Protein AF-A0A8B3L005-F1 (afdb_monomer_lite)

Sequence (86 aa):
HLKRIRNDYCKGALRDSINRFIPQPAGPRCAHIRVPEPLALHAHDGSVEEALAVLRSRMQEAVSRIVTELEAAGGFISYPNPFYHR

Secondary structure (DSSP, 8-state):
-GGGHHHHT--S-HHHHHHHHSPPPSS--------PPPP-GGG--S-HHHHHHHHHHHHHHHHHHHHHHHHHTTS------TT---

pLDDT: mean 74.01, std 15.01, range [41.59, 94.0]

Foldseek 3Di:
DPVPPPVVPDPVDPVSVVVVVPDDPPDDPDDDDDDFDDDPPVPDPDDPVVSVVVVVVRVVVVVVVVQVVQVVVVHDDDDPDPPDDD

Structure (mmCIF, N/CA/C/O backbone):
data_AF-A0A8B3L005-F1
#
_entry.id   AF-A0A8B3L005-F1
#
loop_
_atom_site.group_PDB
_atom_site.id
_atom_site.type_symbol
_atom_site.label_atom_id
_atom_site.label_alt_id
_atom_site.label_comp_id
_atom_site.label_asym_id
_atom_site.label_entity_id
_atom_site.label_seq_id
_atom_site.pdbx_PDB_ins_code
_atom_site.Cartn_x
_atom_site.Cartn_y
_atom_site.Cartn_z
_atom_site.occupancy
_atom_site.B_iso_or_equiv
_atom_site.auth_seq_id
_atom_site.auth_comp_id
_atom_site.auth_asym_id
_atom_site.auth_atom_id
_atom_site.pdbx_PDB_model_num
ATOM 1 N N . HIS A 1 1 ? 2.064 -13.359 9.212 1.00 41.59 1 HIS A N 1
ATOM 2 C CA . HIS A 1 1 ? 2.349 -13.466 10.663 1.00 41.59 1 HIS A CA 1
ATOM 3 C C . HIS A 1 1 ? 2.629 -12.088 11.318 1.00 41.59 1 HIS A C 1
ATOM 5 O O . HIS A 1 1 ? 3.495 -11.974 12.171 1.00 41.59 1 HIS A O 1
ATOM 11 N N . LEU A 1 2 ? 1.876 -11.024 10.980 1.00 44.25 2 LEU A N 1
ATOM 12 C CA . LEU A 1 2 ? 2.179 -9.635 11.398 1.00 44.25 2 LEU A CA 1
ATOM 13 C C . LEU A 1 2 ? 1.860 -9.287 12.864 1.00 44.25 2 LEU A C 1
ATOM 15 O O . LEU A 1 2 ? 2.407 -8.329 13.398 1.00 44.25 2 LEU A O 1
ATOM 19 N N . LYS A 1 3 ? 1.000 -10.055 13.546 1.00 45.38 3 LYS A N 1
ATOM 20 C CA . LYS A 1 3 ? 0.604 -9.765 14.941 1.00 45.38 3 LYS A CA 1
ATOM 21 C C . LYS A 1 3 ? 1.698 -10.038 15.977 1.00 45.38 3 LYS A C 1
ATOM 23 O O . LYS A 1 3 ? 1.574 -9.569 17.102 1.00 45.38 3 LYS A O 1
ATOM 28 N N . ARG A 1 4 ? 2.739 -10.797 15.622 1.00 46.12 4 ARG A N 1
ATOM 29 C CA . ARG A 1 4 ? 3.749 -11.272 16.582 1.00 46.12 4 ARG A CA 1
ATOM 30 C C . ARG A 1 4 ? 4.819 -10.222 16.904 1.00 46.12 4 ARG A C 1
ATOM 32 O O . ARG A 1 4 ? 5.357 -10.231 17.994 1.00 46.12 4 ARG A O 1
ATOM 39 N N . ILE A 1 5 ? 5.009 -9.251 16.011 1.00 55.66 5 ILE A N 1
ATOM 40 C CA . ILE A 1 5 ? 6.095 -8.267 16.073 1.00 55.66 5 ILE A CA 1
ATOM 41 C C . ILE A 1 5 ? 5.991 -7.382 17.325 1.00 55.66 5 ILE A C 1
ATOM 43 O O . ILE A 1 5 ? 6.987 -7.120 17.975 1.00 55.66 5 ILE A O 1
ATOM 47 N N . ARG A 1 6 ? 4.796 -6.932 17.727 1.00 53.34 6 ARG A N 1
ATOM 48 C CA . ARG A 1 6 ? 4.692 -5.873 18.748 1.00 53.34 6 ARG A CA 1
ATOM 49 C C . ARG A 1 6 ? 4.984 -6.336 20.180 1.00 53.34 6 ARG A C 1
ATOM 51 O O . ARG A 1 6 ? 5.517 -5.547 20.948 1.00 53.34 6 ARG A O 1
ATOM 58 N N . ASN A 1 7 ? 4.657 -7.584 20.525 1.00 53.56 7 ASN A N 1
ATOM 59 C CA . ASN A 1 7 ? 4.928 -8.118 21.865 1.00 53.56 7 ASN A CA 1
ATOM 60 C C . ASN A 1 7 ? 6.435 -8.306 22.099 1.00 53.56 7 ASN A C 1
ATOM 62 O O . ASN A 1 7 ? 6.914 -8.072 23.201 1.00 53.56 7 ASN A O 1
ATOM 66 N N . ASP A 1 8 ? 7.179 -8.632 21.040 1.00 57.22 8 ASP A N 1
ATOM 67 C CA . ASP A 1 8 ? 8.630 -8.831 21.093 1.00 57.22 8 ASP A CA 1
ATOM 68 C C . ASP A 1 8 ? 9.403 -7.505 21.299 1.00 57.22 8 ASP A C 1
ATOM 70 O O . ASP A 1 8 ? 10.556 -7.523 21.722 1.00 57.22 8 ASP A O 1
ATOM 74 N N . TYR A 1 9 ? 8.768 -6.345 21.059 1.00 55.06 9 TYR A N 1
ATOM 75 C CA . TYR A 1 9 ? 9.351 -5.009 21.289 1.00 55.06 9 TYR A CA 1
ATOM 76 C C . TYR A 1 9 ? 8.843 -4.299 22.556 1.00 55.06 9 TYR A C 1
ATOM 78 O O . TYR A 1 9 ? 9.308 -3.196 22.859 1.00 55.06 9 TYR A O 1
ATOM 86 N N . CYS A 1 10 ? 7.904 -4.887 23.303 1.00 57.19 10 CYS A N 1
ATOM 87 C CA . CYS A 1 10 ? 7.449 -4.330 24.577 1.00 57.19 10 CYS A CA 1
ATOM 88 C C . CYS A 1 10 ? 8.504 -4.606 25.660 1.00 57.19 10 CYS A C 1
ATOM 90 O O . CYS A 1 10 ? 8.761 -5.753 26.014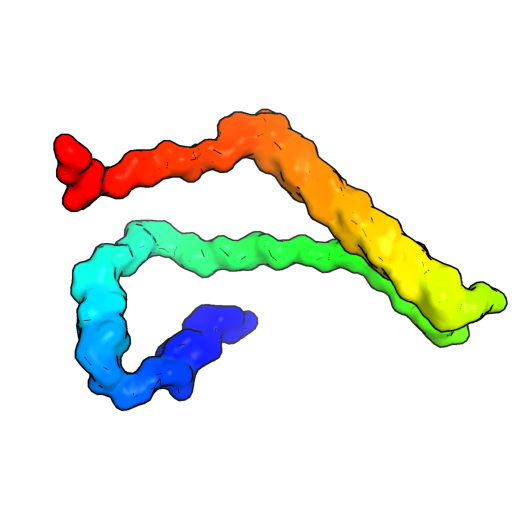 1.00 57.19 10 CYS A O 1
ATOM 92 N N . LYS A 1 11 ? 9.125 -3.549 26.197 1.00 65.75 11 LYS A N 1
ATOM 93 C CA . LYS A 1 11 ? 10.218 -3.634 27.187 1.00 65.75 11 LYS A CA 1
ATOM 94 C C . LYS A 1 11 ? 9.719 -3.689 28.639 1.00 65.75 11 LYS A C 1
ATOM 96 O O . LYS A 1 11 ? 10.513 -3.531 29.560 1.00 65.75 11 LYS A O 1
ATOM 101 N N . GLY A 1 12 ? 8.414 -3.863 28.853 1.00 65.38 12 GLY A N 1
ATOM 102 C CA . GLY A 1 12 ? 7.807 -3.862 30.188 1.00 65.38 12 GLY A CA 1
ATOM 103 C C . GLY A 1 12 ? 7.703 -2.463 30.800 1.00 65.38 12 GLY A C 1
ATOM 104 O O . GLY A 1 12 ? 7.607 -2.323 32.017 1.00 65.38 12 GLY A O 1
ATOM 105 N N . ALA A 1 13 ? 7.735 -1.415 29.972 1.00 74.19 13 ALA A N 1
ATOM 106 C CA . ALA A 1 13 ? 7.591 -0.046 30.449 1.00 74.19 13 ALA A CA 1
ATOM 107 C C . ALA A 1 13 ? 6.157 0.213 30.935 1.00 74.19 13 ALA A C 1
ATOM 109 O O . ALA A 1 13 ? 5.210 -0.443 30.504 1.00 74.19 13 ALA A O 1
ATOM 110 N N . LEU A 1 14 ? 5.964 1.252 31.755 1.00 70.31 14 LEU A N 1
ATOM 111 C CA . LEU A 1 14 ? 4.635 1.691 32.209 1.00 70.31 14 LEU A CA 1
ATOM 112 C C . LEU A 1 14 ? 3.640 1.858 31.041 1.00 70.31 14 LEU A C 1
ATOM 114 O O . LEU A 1 14 ? 2.470 1.498 31.147 1.00 70.31 14 LEU A O 1
ATOM 118 N N . ARG A 1 15 ? 4.132 2.331 29.890 1.00 66.50 15 ARG A N 1
ATOM 119 C CA . ARG A 1 15 ? 3.371 2.453 28.639 1.00 66.50 15 ARG A CA 1
ATOM 120 C C . ARG A 1 15 ? 2.852 1.107 28.109 1.00 66.50 15 ARG A C 1
ATOM 122 O O . ARG A 1 15 ? 1.748 1.058 27.572 1.00 66.50 15 ARG A O 1
ATOM 129 N N . ASP A 1 16 ? 3.616 0.028 28.263 1.00 66.62 16 ASP A N 1
ATOM 130 C CA . ASP A 1 16 ? 3.214 -1.327 27.865 1.00 66.62 16 ASP A CA 1
ATOM 131 C C . ASP A 1 16 ? 2.134 -1.875 28.806 1.00 66.62 16 ASP A C 1
ATOM 133 O O . ASP A 1 16 ? 1.153 -2.461 28.347 1.00 66.62 16 ASP A O 1
ATOM 137 N N . SER A 1 17 ? 2.265 -1.610 30.111 1.00 69.00 17 SER A N 1
ATOM 138 C CA . SER A 1 17 ? 1.258 -1.975 31.114 1.00 69.00 17 SER A CA 1
ATOM 139 C C . SER A 1 17 ? -0.071 -1.265 30.866 1.00 69.00 17 SER A C 1
ATOM 141 O O . SER A 1 17 ? -1.111 -1.917 30.850 1.00 69.00 17 SER A O 1
ATOM 143 N N . ILE A 1 18 ? -0.052 0.043 30.583 1.00 69.69 18 ILE A N 1
ATOM 144 C CA . ILE A 1 18 ? -1.263 0.823 30.274 1.00 69.69 18 ILE A CA 1
ATOM 145 C C . ILE A 1 18 ? -1.958 0.294 29.011 1.00 69.69 18 ILE A C 1
ATOM 147 O O . ILE A 1 18 ? -3.178 0.140 29.003 1.00 69.69 18 ILE A O 1
ATOM 151 N N . ASN A 1 19 ? -1.204 -0.079 27.970 1.00 65.19 19 ASN A N 1
ATOM 152 C CA . ASN A 1 19 ? -1.768 -0.676 26.751 1.00 65.19 19 ASN A CA 1
ATOM 153 C C . ASN A 1 19 ? -2.543 -1.982 27.006 1.00 65.19 19 ASN A C 1
ATOM 155 O O . ASN A 1 19 ? -3.393 -2.350 26.197 1.00 65.19 19 ASN A O 1
ATOM 159 N N . ARG A 1 20 ? -2.265 -2.688 28.109 1.00 63.66 20 ARG A N 1
ATOM 160 C CA . ARG A 1 20 ? -2.958 -3.927 28.489 1.00 63.66 20 ARG A CA 1
ATOM 161 C C . ARG A 1 20 ? -4.347 -3.676 29.082 1.00 63.66 20 ARG A C 1
ATOM 163 O O . ARG A 1 20 ? -5.188 -4.566 29.012 1.00 63.66 20 ARG A O 1
ATOM 170 N N . PHE A 1 21 ? -4.578 -2.476 29.615 1.00 66.62 21 PHE A N 1
ATOM 171 C CA . PHE A 1 21 ? -5.871 -2.025 30.138 1.00 66.62 21 PHE A CA 1
ATOM 172 C C . PHE A 1 21 ? -6.732 -1.323 29.079 1.00 66.62 21 PHE A C 1
ATOM 174 O O . PHE A 1 21 ? -7.910 -1.074 29.322 1.00 66.62 21 PHE A O 1
ATOM 181 N N . ILE A 1 22 ? -6.178 -1.033 27.894 1.00 62.97 22 ILE A N 1
ATOM 182 C CA . ILE A 1 22 ? -6.971 -0.576 26.750 1.00 62.97 22 ILE A CA 1
ATOM 183 C C . ILE A 1 22 ? -7.838 -1.754 26.283 1.00 62.97 22 ILE A C 1
ATOM 185 O O . ILE A 1 22 ? -7.286 -2.833 26.032 1.00 62.97 22 ILE A O 1
ATOM 189 N N . PRO A 1 23 ? -9.165 -1.572 26.134 1.00 60.75 23 PRO A N 1
ATOM 190 C CA . PRO A 1 23 ? -10.053 -2.617 25.650 1.00 60.75 23 PRO A CA 1
ATOM 191 C C . PRO A 1 23 ? -9.487 -3.259 24.386 1.00 60.75 23 PRO A C 1
ATOM 193 O O . PRO A 1 23 ? -9.201 -2.589 23.388 1.00 60.75 23 PRO A O 1
ATOM 196 N N . GLN A 1 24 ? -9.289 -4.575 24.436 1.00 63.03 24 GLN A N 1
ATOM 197 C CA . GLN A 1 24 ? -8.958 -5.329 23.237 1.00 63.03 24 GLN A CA 1
ATOM 198 C C . GLN A 1 24 ? -10.147 -5.176 22.276 1.00 63.03 24 GLN A C 1
ATOM 200 O O . GLN A 1 24 ? -11.289 -5.321 22.716 1.00 63.03 24 GLN A O 1
ATOM 205 N N . PRO A 1 25 ? -9.920 -4.868 20.988 1.00 61.16 25 PRO A N 1
ATOM 206 C CA . PRO A 1 25 ? -11.003 -4.780 20.020 1.00 61.16 25 PRO A CA 1
ATOM 207 C C . PRO A 1 25 ? -11.823 -6.069 20.066 1.00 61.16 25 PRO A C 1
ATOM 209 O O . PRO A 1 25 ? -11.246 -7.154 19.997 1.00 61.16 25 PRO A O 1
ATOM 212 N N . ALA A 1 26 ? -13.148 -5.951 20.164 1.00 63.16 26 ALA A N 1
ATOM 213 C CA . ALA A 1 26 ? -14.058 -7.097 20.245 1.00 63.16 26 ALA A CA 1
ATOM 214 C C . ALA A 1 26 ? -14.063 -7.972 18.970 1.00 63.16 26 ALA A C 1
ATOM 216 O O . ALA A 1 26 ? -14.675 -9.034 18.952 1.00 63.16 26 ALA A O 1
ATOM 217 N N . GLY A 1 27 ? -13.374 -7.539 17.906 1.00 65.50 27 GLY A N 1
ATOM 218 C CA . GLY A 1 27 ? -13.272 -8.236 16.627 1.00 65.50 27 GLY A CA 1
ATOM 219 C C . GLY A 1 27 ? -11.844 -8.656 16.255 1.00 65.50 27 GLY A C 1
ATOM 220 O O . GLY A 1 27 ? -10.855 -8.162 16.813 1.00 65.50 27 GLY A O 1
ATOM 221 N N . PRO A 1 28 ? -11.698 -9.564 15.272 1.00 63.34 28 PRO A N 1
ATOM 222 C CA . PRO A 1 28 ? -10.395 -9.955 14.764 1.00 63.34 28 PRO A CA 1
ATOM 223 C C . PRO A 1 28 ? -9.666 -8.732 14.199 1.00 63.34 28 PRO A C 1
ATOM 225 O O . PRO A 1 28 ? -10.144 -8.049 13.301 1.00 63.34 28 PRO A O 1
ATOM 228 N N . ARG A 1 29 ? -8.456 -8.468 14.705 1.00 62.47 29 ARG A N 1
ATOM 229 C CA . ARG A 1 29 ? -7.537 -7.510 14.071 1.00 62.47 29 ARG A CA 1
ATOM 230 C C . ARG A 1 29 ? -7.141 -8.045 12.688 1.00 62.47 29 ARG A C 1
ATOM 232 O O . ARG A 1 29 ? -6.228 -8.872 12.612 1.00 62.47 29 ARG A O 1
ATOM 239 N N . CYS A 1 30 ? -7.836 -7.632 11.636 1.00 60.56 30 CYS A N 1
ATOM 240 C CA . CYS A 1 30 ? -7.527 -7.985 10.253 1.00 60.56 30 CYS A CA 1
ATOM 241 C C . CYS A 1 30 ? -6.711 -6.859 9.616 1.00 60.56 30 CYS A C 1
ATOM 243 O O . CYS A 1 30 ? -7.134 -5.708 9.601 1.00 60.56 30 CYS A O 1
ATOM 245 N N . ALA A 1 31 ? -5.518 -7.189 9.122 1.00 65.81 31 ALA A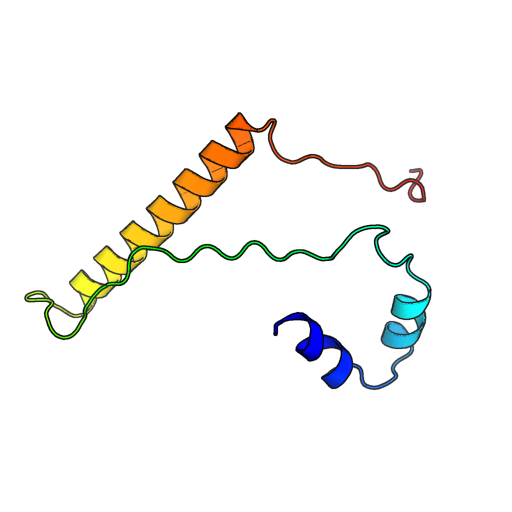 N 1
ATOM 246 C CA . ALA A 1 31 ? -4.741 -6.284 8.287 1.00 65.81 31 ALA A CA 1
ATOM 247 C C . ALA A 1 31 ? -5.017 -6.655 6.829 1.00 65.81 31 ALA A C 1
ATOM 249 O O . ALA A 1 31 ? -4.621 -7.733 6.387 1.00 65.81 31 ALA A O 1
ATOM 250 N N . HIS A 1 32 ? -5.710 -5.784 6.102 1.00 69.06 32 HIS A N 1
ATOM 251 C CA . HIS A 1 32 ? -5.913 -5.939 4.665 1.00 69.06 32 HIS A CA 1
ATOM 252 C C . HIS A 1 32 ? -4.698 -5.352 3.949 1.00 69.06 32 HIS A C 1
ATOM 254 O O . HIS A 1 32 ? -4.548 -4.137 3.871 1.00 69.06 32 HIS A O 1
ATOM 260 N N . ILE A 1 33 ? -3.803 -6.218 3.476 1.00 75.62 33 ILE A N 1
ATOM 261 C CA . ILE A 1 33 ? -2.624 -5.809 2.709 1.00 75.62 33 ILE A CA 1
ATOM 262 C C . ILE A 1 33 ? -2.920 -6.052 1.238 1.00 75.62 33 ILE A C 1
ATOM 264 O O . ILE A 1 33 ? -3.294 -7.157 0.852 1.00 75.62 33 ILE A O 1
ATOM 268 N N . ARG A 1 34 ? -2.744 -5.013 0.428 1.00 77.38 34 ARG A N 1
ATOM 269 C CA . ARG A 1 34 ? -2.843 -5.076 -1.028 1.00 77.38 34 ARG A CA 1
ATOM 270 C C . ARG A 1 34 ? -1.485 -4.709 -1.607 1.00 77.38 34 ARG A C 1
ATOM 272 O O . ARG A 1 34 ? -0.827 -3.805 -1.096 1.00 77.38 34 ARG A O 1
ATOM 279 N N . VAL A 1 35 ? -1.067 -5.431 -2.638 1.00 81.94 35 VAL A N 1
ATOM 280 C CA . VAL A 1 35 ? 0.234 -5.255 -3.292 1.00 81.94 35 VAL A CA 1
ATOM 281 C C . VAL A 1 35 ? -0.028 -4.817 -4.738 1.00 81.94 35 VAL A C 1
ATOM 283 O O . VAL A 1 35 ? -0.914 -5.397 -5.368 1.00 81.94 35 VAL A O 1
ATOM 286 N N . PRO A 1 36 ? 0.655 -3.775 -5.249 1.00 84.38 36 PRO A N 1
ATOM 287 C CA . PRO A 1 36 ? 0.539 -3.371 -6.649 1.00 84.38 36 PRO A CA 1
ATOM 288 C C . PRO A 1 36 ? 1.136 -4.429 -7.589 1.00 84.38 36 PRO A C 1
ATOM 290 O O . PRO A 1 36 ? 1.880 -5.308 -7.153 1.00 84.38 36 PRO A O 1
ATOM 293 N N . GLU A 1 37 ? 0.837 -4.315 -8.884 1.00 84.62 37 GLU A N 1
ATOM 294 C CA . GLU A 1 37 ? 1.339 -5.240 -9.907 1.00 84.62 37 GLU A CA 1
ATOM 295 C C . GLU A 1 37 ? 2.882 -5.246 -9.948 1.00 84.62 37 GLU A C 1
ATOM 297 O O . GLU A 1 37 ? 3.494 -4.180 -10.128 1.00 84.62 37 GLU A O 1
ATOM 302 N N . PRO A 1 38 ? 3.538 -6.414 -9.804 1.00 86.38 38 PRO A N 1
ATOM 303 C CA . PRO A 1 38 ? 4.992 -6.505 -9.755 1.00 86.38 38 PRO A CA 1
ATOM 304 C C . PRO A 1 38 ? 5.655 -6.023 -11.051 1.00 86.38 38 PRO A C 1
ATOM 306 O O . PRO A 1 38 ? 5.176 -6.270 -12.158 1.00 86.38 38 PRO A O 1
ATOM 309 N N . LEU A 1 39 ? 6.797 -5.343 -10.916 1.00 87.88 39 LEU A N 1
ATOM 310 C CA . LEU A 1 39 ? 7.640 -4.930 -12.040 1.00 87.88 39 LEU A CA 1
ATOM 311 C C . LEU A 1 39 ? 8.863 -5.851 -12.138 1.00 87.88 39 LEU A C 1
ATOM 313 O O . LEU A 1 39 ? 9.687 -5.904 -11.223 1.00 87.88 39 LEU A O 1
ATOM 317 N N . ALA A 1 40 ? 8.991 -6.565 -13.255 1.00 89.12 40 ALA A N 1
ATOM 318 C CA . ALA A 1 40 ? 10.134 -7.424 -13.540 1.00 89.12 40 ALA A CA 1
ATOM 319 C C . ALA A 1 40 ? 11.344 -6.589 -13.990 1.00 89.12 40 ALA A C 1
ATOM 321 O O . ALA A 1 40 ? 11.561 -6.389 -15.180 1.00 89.12 40 ALA A O 1
ATOM 322 N N . LEU A 1 41 ? 12.148 -6.113 -13.033 1.00 86.44 41 LEU A N 1
ATOM 323 C CA . LEU A 1 41 ? 13.319 -5.263 -13.315 1.00 86.44 41 LEU A CA 1
ATOM 324 C C . LEU A 1 41 ? 14.340 -5.912 -14.264 1.00 86.44 41 LEU A C 1
ATOM 326 O O . LEU A 1 41 ? 14.984 -5.214 -15.033 1.00 86.44 41 LEU A O 1
ATOM 330 N N . HIS A 1 42 ? 14.470 -7.239 -14.232 1.00 86.44 42 HIS A N 1
ATOM 331 C CA . HIS A 1 42 ? 15.399 -7.990 -15.085 1.00 86.44 42 HIS A CA 1
ATOM 332 C C . HIS A 1 42 ? 14.994 -8.025 -16.567 1.00 86.44 42 HIS A C 1
ATOM 334 O O . HIS A 1 42 ? 15.812 -8.384 -17.405 1.00 86.44 42 HIS A O 1
ATOM 340 N N . ALA A 1 43 ? 13.737 -7.704 -16.872 1.00 86.94 43 ALA A N 1
ATOM 341 C CA . ALA A 1 43 ? 13.171 -7.693 -18.218 1.00 86.94 43 ALA A CA 1
ATOM 342 C C . ALA A 1 43 ? 12.714 -6.281 -18.622 1.00 86.94 43 ALA A C 1
ATOM 344 O O . ALA A 1 43 ? 11.906 -6.125 -19.532 1.00 86.94 43 ALA A O 1
ATOM 345 N N . HIS A 1 44 ? 13.158 -5.254 -17.892 1.00 86.62 44 HIS A N 1
ATOM 346 C CA . HIS A 1 44 ? 12.845 -3.874 -18.216 1.00 86.62 44 HIS A CA 1
ATOM 347 C C . HIS A 1 44 ? 13.908 -3.324 -19.165 1.00 86.62 44 HIS A C 1
ATOM 349 O O . HIS A 1 44 ? 15.068 -3.207 -18.783 1.00 86.62 44 HIS A O 1
ATOM 355 N N . ASP A 1 45 ? 13.497 -2.980 -20.385 1.00 88.19 45 ASP A N 1
ATOM 356 C CA . ASP A 1 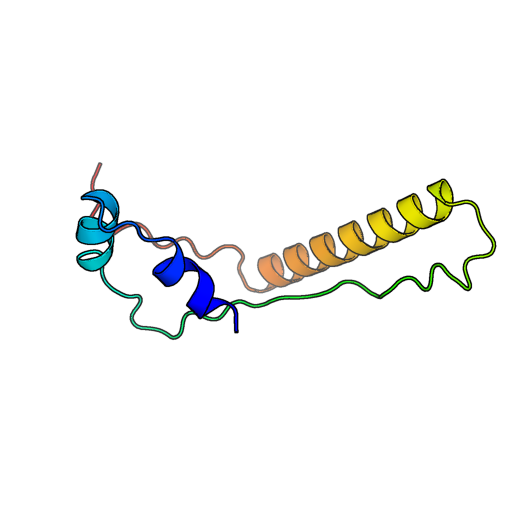45 ? 14.401 -2.497 -21.438 1.00 88.19 45 ASP A CA 1
ATOM 357 C C . ASP A 1 45 ? 14.867 -1.036 -21.233 1.00 88.19 45 ASP A C 1
ATOM 359 O O . ASP A 1 45 ? 15.755 -0.567 -21.942 1.00 88.19 45 ASP A O 1
ATOM 363 N N . GLY A 1 46 ? 14.260 -0.312 -20.283 1.00 89.56 46 GLY A N 1
ATOM 364 C CA . GLY A 1 46 ? 14.543 1.092 -19.964 1.00 89.56 46 GLY A CA 1
ATOM 365 C C . GLY A 1 46 ? 15.587 1.304 -18.861 1.00 89.56 46 GLY A C 1
ATOM 366 O O . GLY A 1 46 ? 16.163 0.359 -18.315 1.00 89.56 46 GLY A O 1
ATOM 367 N N . SER A 1 47 ? 15.825 2.566 -18.497 1.00 92.44 47 SER A N 1
ATOM 368 C CA . SER A 1 47 ? 16.743 2.911 -17.403 1.00 92.44 47 SER A CA 1
ATOM 369 C C . SER A 1 47 ? 16.174 2.553 -16.022 1.00 92.44 47 SER A C 1
ATOM 371 O O . SER A 1 47 ? 14.982 2.295 -15.839 1.00 92.44 47 SER A O 1
ATOM 373 N N . VAL A 1 48 ? 17.031 2.579 -14.997 1.00 90.69 48 VAL A N 1
ATOM 374 C CA . VAL A 1 48 ? 16.598 2.384 -13.602 1.00 90.69 48 VAL A CA 1
ATOM 375 C C . VAL A 1 48 ? 15.620 3.482 -13.171 1.00 90.69 48 VAL A C 1
ATOM 377 O O . VAL A 1 48 ? 14.651 3.211 -12.464 1.00 90.69 48 VAL A O 1
ATOM 380 N N . GLU A 1 49 ? 15.839 4.721 -13.606 1.00 93.31 49 GLU A N 1
ATOM 381 C CA . GLU A 1 49 ? 14.962 5.860 -13.332 1.00 93.31 49 GLU A CA 1
ATOM 382 C C . GLU A 1 49 ? 13.581 5.667 -13.963 1.00 93.31 49 GLU A C 1
ATOM 384 O O . GLU A 1 49 ? 12.566 5.925 -13.309 1.00 93.31 49 GLU A O 1
ATOM 389 N N . GLU A 1 50 ? 13.531 5.162 -15.196 1.00 92.25 50 GLU A N 1
ATOM 390 C CA . GLU A 1 50 ? 12.284 4.814 -15.881 1.00 92.25 50 GLU A CA 1
ATOM 391 C C . GLU A 1 50 ? 11.554 3.682 -15.149 1.00 92.25 50 GLU A C 1
ATOM 393 O O . GLU A 1 50 ? 10.358 3.799 -14.862 1.00 92.25 50 GLU A O 1
ATOM 398 N N . ALA A 1 51 ? 12.275 2.642 -14.720 1.00 92.62 51 ALA A N 1
ATOM 399 C CA . ALA A 1 51 ? 11.712 1.561 -13.917 1.00 92.62 51 ALA A CA 1
ATOM 400 C C . ALA A 1 51 ? 11.117 2.068 -12.589 1.00 92.62 51 ALA A C 1
ATOM 402 O O . ALA A 1 51 ? 10.023 1.662 -12.184 1.00 92.62 51 ALA A O 1
ATOM 403 N N . LEU A 1 52 ? 11.809 2.989 -11.909 1.00 92.88 52 LEU A N 1
ATOM 404 C CA . LEU A 1 52 ? 11.334 3.616 -10.673 1.00 92.88 52 LEU A CA 1
ATOM 405 C C . LEU A 1 52 ? 10.102 4.496 -10.907 1.00 92.88 52 LEU A C 1
ATOM 407 O O . LEU A 1 52 ? 9.195 4.511 -10.068 1.00 92.88 52 LEU A O 1
ATOM 411 N N . ALA A 1 53 ? 10.041 5.211 -12.031 1.00 94.00 53 ALA A N 1
ATOM 412 C CA . ALA A 1 53 ? 8.868 5.987 -12.417 1.00 94.00 53 ALA A CA 1
ATOM 413 C C . ALA A 1 53 ? 7.653 5.079 -12.669 1.00 94.00 53 ALA A C 1
ATOM 415 O O . ALA A 1 53 ? 6.566 5.357 -12.152 1.00 94.00 53 ALA A O 1
ATOM 416 N N . VAL A 1 54 ? 7.844 3.951 -13.364 1.00 92.62 54 VAL A N 1
ATOM 417 C CA . VAL A 1 54 ? 6.798 2.937 -13.580 1.00 92.62 54 VAL A CA 1
ATOM 418 C C . VAL A 1 54 ? 6.328 2.345 -12.253 1.00 92.62 54 VAL A C 1
ATOM 420 O O . VAL A 1 54 ? 5.124 2.281 -11.997 1.00 92.62 54 VAL A O 1
ATOM 423 N N . LEU A 1 55 ? 7.254 1.955 -11.372 1.00 91.25 55 LEU A N 1
ATOM 424 C CA . LEU A 1 55 ? 6.914 1.425 -10.052 1.00 91.25 55 LEU A CA 1
ATOM 425 C C . LEU A 1 55 ? 6.086 2.433 -9.243 1.00 91.25 55 LEU A C 1
ATOM 427 O O . LEU A 1 55 ? 5.055 2.073 -8.674 1.00 91.25 55 LEU A O 1
ATOM 431 N N . ARG A 1 56 ? 6.500 3.705 -9.231 1.00 91.06 56 ARG A N 1
ATOM 432 C CA . ARG A 1 56 ? 5.780 4.782 -8.540 1.00 91.06 56 ARG A CA 1
ATOM 433 C C . ARG A 1 56 ? 4.379 4.982 -9.108 1.00 91.06 56 ARG A C 1
ATOM 435 O O . ARG A 1 56 ? 3.436 5.123 -8.335 1.00 91.06 56 ARG A O 1
ATOM 442 N N . SER A 1 57 ? 4.240 4.964 -10.431 1.00 93.12 57 SER A N 1
ATOM 443 C CA . SER A 1 57 ? 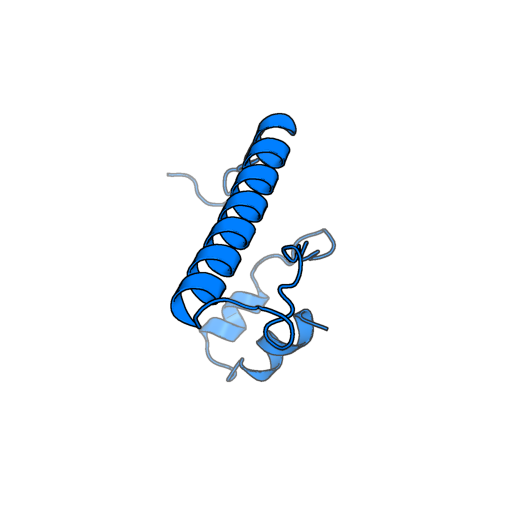2.945 5.078 -11.105 1.00 93.12 57 SER A CA 1
ATOM 444 C C . SER A 1 57 ? 1.998 3.946 -10.691 1.00 93.12 57 SER A C 1
ATOM 446 O O . SER A 1 57 ? 0.892 4.222 -10.231 1.00 93.12 57 SER A O 1
ATOM 448 N N . ARG A 1 58 ? 2.463 2.689 -10.711 1.00 92.62 58 ARG A N 1
ATOM 449 C CA . ARG A 1 58 ? 1.669 1.522 -10.279 1.00 92.62 58 ARG A CA 1
ATOM 450 C C . ARG A 1 58 ? 1.288 1.570 -8.801 1.00 92.62 58 ARG A C 1
ATOM 452 O O . ARG A 1 58 ? 0.176 1.197 -8.429 1.00 92.62 58 ARG A O 1
ATOM 459 N N . MET A 1 59 ? 2.199 2.029 -7.940 1.00 90.69 59 MET A N 1
ATOM 460 C CA . MET A 1 59 ? 1.897 2.247 -6.522 1.00 90.69 59 MET A CA 1
ATOM 461 C C . MET A 1 59 ? 0.803 3.302 -6.348 1.00 90.69 59 MET A C 1
ATOM 463 O O . MET A 1 59 ? -0.135 3.083 -5.582 1.00 90.69 59 MET A O 1
ATOM 467 N N . GLN A 1 60 ? 0.901 4.420 -7.070 1.00 92.25 60 GLN A N 1
ATOM 468 C CA . GLN A 1 60 ? -0.088 5.490 -7.005 1.00 92.25 60 GLN A CA 1
ATOM 469 C C . GLN A 1 60 ? -1.455 5.027 -7.514 1.00 92.25 60 GLN A C 1
ATOM 471 O O . GLN A 1 60 ? -2.458 5.285 -6.858 1.00 92.25 60 GLN A O 1
ATOM 476 N N . GLU A 1 61 ? -1.503 4.296 -8.626 1.00 92.88 61 GLU A N 1
ATOM 477 C CA . GLU A 1 61 ? -2.737 3.716 -9.164 1.00 92.88 61 GLU A CA 1
ATOM 478 C C . GLU A 1 61 ? -3.401 2.763 -8.159 1.00 92.88 61 GLU A C 1
ATOM 480 O O . GLU A 1 61 ? -4.606 2.851 -7.909 1.00 92.88 61 GLU A O 1
ATOM 485 N N . ALA A 1 62 ? -2.615 1.893 -7.515 1.00 90.62 62 ALA A N 1
ATOM 486 C CA . ALA A 1 62 ? -3.126 0.992 -6.489 1.00 90.62 62 ALA A CA 1
ATOM 487 C C . ALA A 1 62 ? -3.716 1.755 -5.292 1.00 90.62 62 ALA A C 1
ATOM 489 O O . ALA A 1 62 ? -4.792 1.388 -4.818 1.00 90.62 62 ALA A O 1
ATOM 490 N N . VAL A 1 63 ? -3.048 2.817 -4.826 1.00 88.88 63 VAL A N 1
ATOM 491 C CA . VAL A 1 63 ? -3.560 3.691 -3.757 1.00 88.88 63 VAL A CA 1
ATOM 492 C C . VAL A 1 63 ? -4.850 4.380 -4.192 1.00 88.88 63 VAL A C 1
ATOM 494 O O . VAL A 1 63 ? -5.835 4.319 -3.460 1.00 88.88 63 VAL A O 1
ATOM 497 N N . SER A 1 64 ? -4.876 4.977 -5.384 1.00 91.62 64 SER A N 1
ATOM 498 C CA . SER A 1 64 ? -6.057 5.659 -5.915 1.00 91.62 64 SER A CA 1
ATOM 499 C C . SER A 1 64 ? -7.258 4.718 -6.002 1.00 91.62 64 SER A C 1
ATOM 501 O O . SER A 1 64 ? -8.327 5.056 -5.505 1.00 91.62 64 SER A O 1
ATOM 503 N N . ARG A 1 65 ? -7.076 3.497 -6.521 1.00 90.12 65 ARG A N 1
ATOM 504 C CA . ARG A 1 65 ? -8.142 2.485 -6.570 1.00 90.12 65 ARG A CA 1
ATOM 505 C C . ARG A 1 65 ? -8.658 2.110 -5.179 1.00 90.12 65 ARG A C 1
ATOM 507 O O . ARG A 1 65 ? -9.864 1.998 -4.992 1.00 90.12 65 ARG A O 1
ATOM 514 N N . ILE A 1 66 ? -7.766 1.931 -4.199 1.00 86.88 66 ILE A N 1
ATOM 515 C CA . ILE A 1 66 ? -8.161 1.636 -2.811 1.00 86.88 66 ILE A CA 1
ATOM 516 C C . ILE A 1 66 ? -9.011 2.770 -2.239 1.00 86.88 66 ILE A C 1
ATOM 518 O O . ILE A 1 66 ? -10.031 2.499 -1.611 1.00 86.88 66 ILE A O 1
ATOM 522 N N . VAL A 1 67 ? -8.607 4.022 -2.456 1.00 86.25 67 VAL A N 1
ATOM 523 C CA . VAL A 1 67 ? -9.371 5.192 -2.006 1.00 86.25 67 VAL A CA 1
ATOM 524 C C . VAL A 1 67 ? -10.752 5.209 -2.657 1.00 86.25 67 VAL A C 1
ATOM 526 O O . VAL A 1 67 ? -11.740 5.293 -1.938 1.00 86.25 67 VAL A O 1
ATOM 529 N N . THR A 1 68 ? -10.838 5.026 -3.977 1.00 88.88 68 THR A N 1
ATOM 530 C CA . THR A 1 68 ? -12.121 4.985 -4.694 1.00 88.88 68 THR A CA 1
ATOM 531 C C . THR A 1 68 ? -13.042 3.876 -4.181 1.00 88.88 68 THR A C 1
ATOM 533 O O . THR A 1 68 ? -14.229 4.111 -3.968 1.00 88.88 68 THR A O 1
ATOM 536 N N . GLU A 1 69 ? -12.519 2.671 -3.938 1.00 87.19 69 GLU A N 1
ATOM 537 C CA . GLU A 1 69 ? -13.305 1.574 -3.358 1.00 87.19 69 GLU A CA 1
ATOM 538 C C . GLU A 1 69 ? -13.799 1.896 -1.939 1.00 87.19 69 GLU A C 1
ATOM 540 O O . GLU A 1 69 ? -14.937 1.576 -1.596 1.00 87.19 69 GLU A O 1
ATOM 545 N N . LEU A 1 70 ? -12.963 2.535 -1.113 1.00 83.81 70 LEU A N 1
ATOM 546 C CA . LEU A 1 70 ? -13.341 2.951 0.239 1.00 83.81 70 LEU A CA 1
ATOM 547 C C . LEU A 1 70 ? -14.420 4.034 0.211 1.00 83.81 70 LEU A C 1
ATOM 549 O O . LEU A 1 70 ? -15.383 3.946 0.967 1.00 83.81 70 LEU A O 1
ATOM 553 N N . GLU A 1 71 ? -14.287 5.030 -0.661 1.00 84.38 71 GLU A N 1
ATOM 554 C CA . GLU A 1 71 ? -15.294 6.075 -0.860 1.00 84.38 71 GLU A CA 1
ATOM 555 C C . GLU A 1 71 ? -16.629 5.477 -1.318 1.00 84.38 71 GLU A C 1
ATOM 557 O O . GLU A 1 71 ? -17.668 5.779 -0.730 1.00 84.38 71 GLU A O 1
ATOM 562 N N . ALA A 1 72 ? -16.600 4.557 -2.288 1.00 86.06 72 ALA A N 1
ATOM 563 C CA . ALA A 1 72 ? -17.789 3.854 -2.766 1.00 86.06 72 ALA A CA 1
ATOM 564 C C . ALA A 1 72 ? -18.466 3.003 -1.674 1.00 86.06 72 ALA A C 1
ATOM 566 O O . ALA A 1 72 ? -19.687 2.856 -1.673 1.00 86.06 72 ALA A O 1
ATOM 567 N N . ALA A 1 73 ? -17.694 2.474 -0.720 1.00 82.06 73 ALA A N 1
ATOM 568 C CA . ALA A 1 73 ? -18.201 1.712 0.421 1.00 82.06 73 ALA A CA 1
ATOM 569 C C . ALA A 1 73 ? -18.779 2.584 1.559 1.00 82.06 73 ALA A C 1
ATOM 571 O O . ALA A 1 73 ? -19.153 2.047 2.603 1.00 82.06 73 ALA A O 1
ATOM 572 N N . GLY A 1 74 ? -18.865 3.908 1.382 1.00 78.00 74 GLY A N 1
ATOM 573 C CA . GLY A 1 74 ? -19.350 4.843 2.405 1.00 78.00 74 GLY A CA 1
ATOM 574 C C . GLY A 1 74 ? -18.241 5.568 3.174 1.00 78.00 74 GLY A C 1
ATOM 575 O O . GLY A 1 74 ? -18.518 6.225 4.176 1.00 78.00 74 GLY A O 1
ATOM 576 N N . GLY A 1 75 ? -16.994 5.482 2.705 1.00 65.75 75 GLY A N 1
ATOM 577 C CA . GLY A 1 75 ? -15.861 6.234 3.227 1.00 65.75 75 GLY A CA 1
ATOM 578 C C . GLY A 1 75 ? -15.334 5.733 4.572 1.00 65.75 75 GLY A C 1
ATOM 579 O O . GLY A 1 75 ? -15.541 4.596 4.998 1.00 65.75 75 GLY A O 1
ATOM 580 N N . PHE A 1 76 ? -14.582 6.602 5.245 1.00 66.62 76 PHE A N 1
ATOM 581 C CA . PHE A 1 76 ? -13.987 6.296 6.540 1.00 66.62 76 PHE A CA 1
ATOM 582 C C . PHE A 1 76 ? -15.071 6.322 7.624 1.00 66.62 76 PHE A C 1
ATOM 584 O O . PHE A 1 76 ? -15.551 7.388 8.009 1.00 66.62 76 PHE A O 1
ATOM 591 N N . ILE A 1 77 ? -15.446 5.155 8.149 1.00 59.97 77 ILE A N 1
ATOM 592 C CA . ILE A 1 77 ? -16.325 5.095 9.318 1.00 59.97 77 ILE A CA 1
ATOM 593 C C . ILE A 1 77 ? -15.501 5.517 10.538 1.00 59.97 77 ILE A C 1
ATOM 595 O O . ILE A 1 77 ? -14.677 4.760 11.053 1.00 59.97 77 ILE A O 1
ATOM 599 N N . SER A 1 78 ? -15.705 6.755 10.984 1.00 57.38 78 SER A N 1
ATOM 600 C CA . SER A 1 78 ? -15.159 7.255 12.242 1.00 57.38 78 SER A CA 1
ATOM 601 C C . SER A 1 78 ? -16.160 6.985 13.358 1.00 5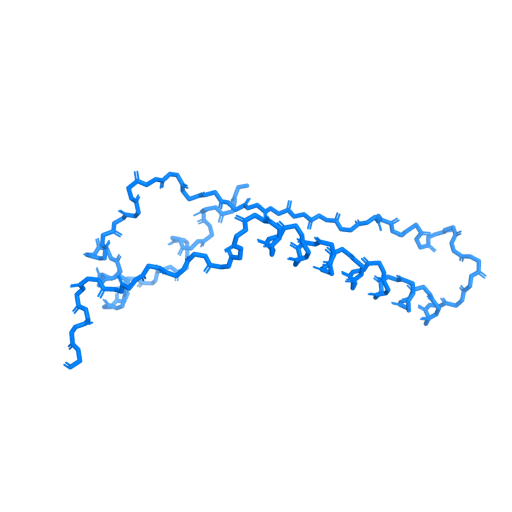7.38 78 SER A C 1
ATOM 603 O O . SER A 1 78 ? -17.267 7.522 13.351 1.00 57.38 78 SER A O 1
ATOM 605 N N . TYR A 1 79 ? -15.782 6.151 14.323 1.00 56.16 79 TYR A N 1
ATOM 606 C CA . TYR A 1 79 ? -16.550 5.994 15.552 1.00 56.16 79 TYR A CA 1
ATOM 607 C C . TYR A 1 79 ? -16.042 7.015 16.576 1.00 56.16 79 TYR A C 1
ATOM 609 O O . TYR A 1 79 ? -14.841 7.018 16.869 1.00 56.16 79 TYR A O 1
ATOM 617 N N . PRO A 1 80 ? -16.909 7.880 17.135 1.00 56.66 80 PRO A N 1
ATOM 618 C CA . PRO A 1 80 ? -16.502 8.770 18.211 1.00 56.66 80 PRO A CA 1
ATOM 619 C C . PRO A 1 80 ? -16.011 7.940 19.399 1.00 56.66 80 PRO A C 1
ATOM 621 O O . PRO A 1 80 ? -16.597 6.909 19.732 1.00 56.66 80 PRO A O 1
ATOM 624 N N . ASN A 1 81 ? -14.922 8.376 20.033 1.00 56.69 81 ASN A N 1
ATOM 625 C CA . ASN A 1 81 ? -14.418 7.712 21.228 1.00 56.69 81 ASN A CA 1
ATOM 626 C C . ASN A 1 81 ? -15.440 7.900 22.366 1.00 56.69 81 ASN A C 1
ATOM 628 O O . ASN A 1 81 ? -15.605 9.033 22.822 1.00 56.69 81 ASN A O 1
ATOM 632 N N . PRO A 1 82 ? -16.090 6.829 22.860 1.00 63.09 82 PRO A N 1
ATOM 633 C CA . PRO A 1 82 ? -17.130 6.949 23.881 1.00 63.09 82 PRO A CA 1
ATOM 634 C C . PRO A 1 82 ? -16.591 7.412 25.241 1.00 63.09 82 PRO A C 1
ATOM 636 O O . PRO A 1 82 ? -17.373 7.769 26.109 1.00 63.09 82 PRO A O 1
ATOM 639 N N . PHE A 1 83 ? -15.269 7.418 25.437 1.00 59.12 83 PHE A N 1
ATOM 640 C CA . PHE A 1 83 ? -14.618 7.877 26.666 1.00 59.12 83 PHE A CA 1
ATOM 641 C C . PHE A 1 83 ? -14.061 9.301 26.566 1.00 59.12 83 PHE A C 1
ATOM 643 O O . PHE A 1 83 ? -13.468 9.791 27.524 1.00 59.12 83 PHE A O 1
ATOM 650 N N . TYR A 1 84 ? -14.199 9.956 25.411 1.00 55.09 84 TYR A N 1
ATOM 651 C CA . TYR A 1 84 ? -13.711 11.314 25.198 1.00 55.09 84 TYR A CA 1
ATOM 652 C C . TYR A 1 84 ? -14.904 12.253 25.007 1.00 55.09 84 TYR A C 1
ATOM 654 O O . TYR A 1 84 ? -15.363 12.485 23.890 1.00 55.09 84 TYR A O 1
ATOM 662 N N . HIS A 1 85 ? -15.420 12.775 26.119 1.00 61.25 85 HIS A N 1
ATOM 663 C CA . HIS A 1 85 ? -16.358 13.895 26.120 1.00 61.25 85 HIS A CA 1
ATOM 664 C C . HIS A 1 85 ? -15.548 15.182 26.282 1.00 61.25 85 HIS A C 1
ATOM 666 O O . HIS A 1 85 ? -14.720 15.276 27.187 1.00 61.25 85 HIS A O 1
ATOM 672 N N . ARG A 1 86 ? -15.718 16.111 25.342 1.00 56.03 86 ARG A N 1
ATOM 673 C CA . ARG A 1 86 ? -15.034 17.406 25.341 1.00 56.03 86 ARG A CA 1
ATOM 674 C C . ARG A 1 86 ? -15.689 18.368 26.323 1.00 56.03 86 ARG A C 1
ATOM 676 O O . ARG A 1 8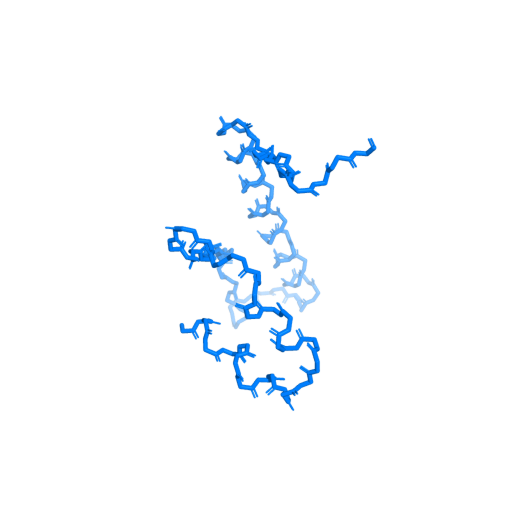6 ? -16.933 18.304 26.430 1.00 56.03 86 ARG A O 1
#

Radius of gyration: 20.17 Å; chains: 1; bounding box: 36×31×54 Å